Protein AF-A0A0C2GTE8-F1 (afdb_monomer_lite)

InterPro domains:
  IPR002017 Spectrin repeat [PF00435] (34-135)
 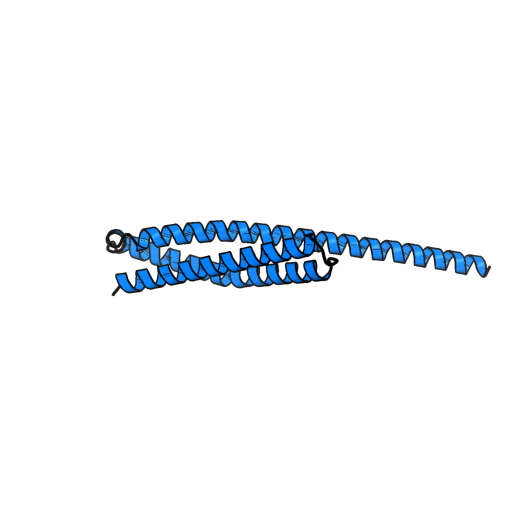 IPR018159 Spectrin/alpha-actinin [SM00150] (33-142)
  IPR050774 KCMF1 and Dystrophin [PTHR12268] (18-137)

Structure (mmCIF, N/CA/C/O backbone):
data_AF-A0A0C2GTE8-F1
#
_entry.id   AF-A0A0C2GTE8-F1
#
loop_
_atom_site.group_PDB
_atom_site.id
_atom_site.type_symbol
_atom_site.label_atom_id
_atom_site.label_alt_id
_atom_site.label_comp_id
_atom_site.label_asym_id
_atom_site.label_entity_id
_atom_site.label_seq_id
_atom_site.pdbx_PDB_ins_code
_atom_site.Cartn_x
_atom_site.Cartn_y
_atom_site.Cartn_z
_atom_site.occupancy
_atom_site.B_iso_or_equiv
_atom_site.auth_seq_id
_atom_site.auth_comp_id
_atom_site.auth_asym_id
_atom_site.auth_atom_id
_atom_site.pdbx_PDB_model_num
ATOM 1 N N . MET A 1 1 ? 45.240 -1.507 -47.553 1.00 54.34 1 MET A N 1
ATOM 2 C CA . MET A 1 1 ? 45.109 -1.869 -46.118 1.00 54.34 1 MET A CA 1
ATOM 3 C C . MET A 1 1 ? 44.295 -0.880 -45.271 1.00 54.34 1 MET A C 1
ATOM 5 O O . MET A 1 1 ? 43.841 -1.282 -44.209 1.00 54.34 1 MET A O 1
ATOM 9 N N . VAL A 1 2 ? 44.042 0.366 -45.704 1.00 52.75 2 VAL A N 1
ATOM 10 C CA . VAL A 1 2 ? 43.263 1.352 -44.913 1.00 52.75 2 VAL A CA 1
ATOM 11 C C . VAL A 1 2 ? 41.750 1.053 -44.905 1.00 52.75 2 VAL A C 1
ATOM 13 O O . VAL A 1 2 ? 41.134 1.064 -43.845 1.00 52.75 2 VAL A O 1
ATOM 16 N N . LEU A 1 3 ? 41.174 0.658 -46.049 1.00 52.19 3 LEU A N 1
ATOM 17 C CA . LEU A 1 3 ? 39.745 0.310 -46.183 1.00 52.19 3 LEU A CA 1
ATOM 18 C C . LEU A 1 3 ? 39.311 -0.862 -45.286 1.00 52.19 3 LEU A C 1
ATOM 20 O O . LEU A 1 3 ? 38.244 -0.817 -44.681 1.00 52.19 3 LEU A O 1
ATOM 24 N N . SER A 1 4 ? 40.153 -1.888 -45.132 1.00 57.81 4 SER A N 1
ATOM 25 C CA . SER A 1 4 ? 39.868 -3.032 -44.254 1.00 57.81 4 SER A CA 1
ATOM 26 C C . SER A 1 4 ? 39.821 -2.635 -42.776 1.00 57.81 4 SER A C 1
ATOM 28 O O . SER A 1 4 ? 39.009 -3.167 -42.027 1.00 57.81 4 SER A O 1
ATOM 30 N N . ARG A 1 5 ? 40.650 -1.668 -42.359 1.00 56.66 5 ARG A N 1
ATOM 31 C CA . ARG A 1 5 ? 40.682 -1.159 -40.979 1.00 56.66 5 ARG A CA 1
ATOM 32 C C . ARG A 1 5 ? 39.431 -0.330 -40.667 1.00 56.66 5 ARG A C 1
ATOM 34 O O . AR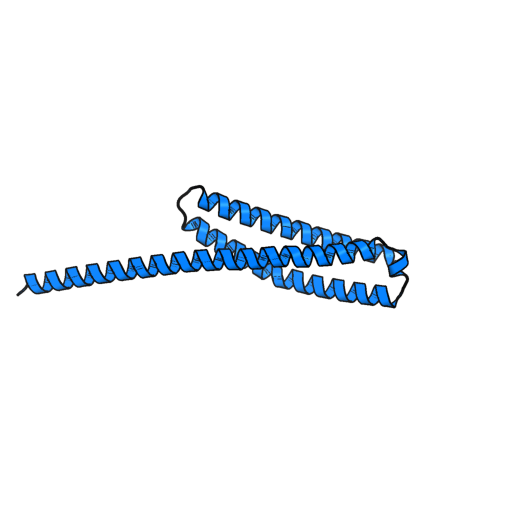G A 1 5 ? 38.851 -0.499 -39.600 1.00 56.66 5 ARG A O 1
ATOM 41 N N . SER A 1 6 ? 38.964 0.473 -41.626 1.00 61.97 6 SER A N 1
ATOM 42 C CA . SER A 1 6 ? 37.700 1.213 -41.523 1.00 61.97 6 SER A CA 1
ATOM 43 C C . SER A 1 6 ? 36.487 0.279 -41.462 1.00 61.97 6 SER A C 1
ATOM 45 O O . SER A 1 6 ? 35.653 0.442 -40.584 1.00 61.97 6 SER A O 1
ATOM 47 N N . ILE A 1 7 ? 36.402 -0.746 -42.319 1.00 67.69 7 ILE A N 1
ATOM 48 C CA . ILE A 1 7 ? 35.271 -1.698 -42.332 1.00 67.69 7 ILE A CA 1
ATOM 49 C C . ILE A 1 7 ? 35.161 -2.489 -41.018 1.00 67.69 7 ILE A C 1
ATOM 51 O O . ILE A 1 7 ? 34.056 -2.723 -40.529 1.00 67.69 7 ILE A O 1
ATOM 55 N N . VAL A 1 8 ? 36.290 -2.903 -40.433 1.00 69.38 8 VAL A N 1
ATOM 56 C CA . VAL A 1 8 ? 36.303 -3.587 -39.127 1.00 69.38 8 VAL A CA 1
ATOM 57 C C . VAL A 1 8 ? 35.861 -2.640 -38.009 1.00 69.38 8 VAL A C 1
ATOM 59 O O . VAL A 1 8 ? 35.104 -3.060 -37.139 1.00 69.38 8 VAL A O 1
ATOM 62 N N . MET A 1 9 ? 36.258 -1.365 -38.069 1.00 68.94 9 MET A N 1
ATOM 63 C CA . MET A 1 9 ? 35.828 -0.342 -37.112 1.00 68.94 9 MET A CA 1
ATOM 64 C C . MET A 1 9 ? 34.320 -0.063 -37.208 1.00 68.94 9 MET A C 1
ATOM 66 O O . MET A 1 9 ? 33.631 -0.176 -36.203 1.00 68.94 9 MET A O 1
ATOM 70 N N . TYR A 1 10 ? 33.771 0.125 -38.415 1.00 67.06 10 TYR A N 1
ATOM 71 C CA . TYR A 1 10 ? 32.320 0.266 -38.621 1.00 67.06 10 TYR A CA 1
ATOM 72 C C . TYR A 1 10 ? 31.528 -0.949 -38.120 1.00 67.06 10 TYR A C 1
ATOM 74 O O . TYR A 1 10 ? 30.465 -0.802 -37.523 1.00 67.06 10 TYR A O 1
ATOM 82 N N . ARG A 1 11 ? 32.044 -2.166 -38.330 1.00 71.31 11 ARG A N 1
ATOM 83 C CA . ARG A 1 11 ? 31.40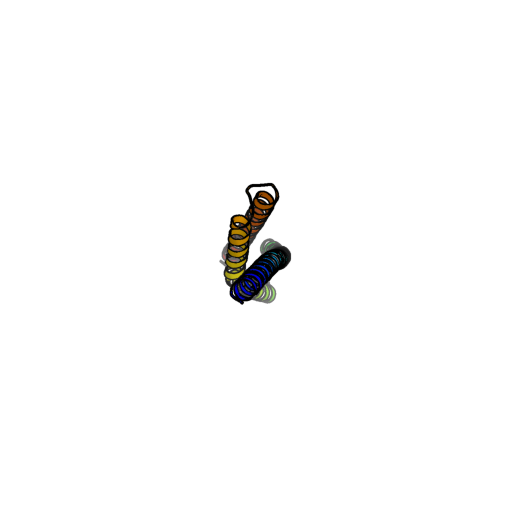3 -3.397 -37.845 1.00 71.31 11 ARG A CA 1
ATOM 84 C C . ARG A 1 11 ? 31.449 -3.506 -36.317 1.00 71.31 11 ARG A C 1
ATOM 86 O O . ARG A 1 11 ? 30.492 -3.996 -35.719 1.00 71.31 11 ARG A O 1
ATOM 93 N N . PHE A 1 12 ? 32.535 -3.052 -35.693 1.00 74.69 12 PHE A N 1
ATOM 94 C CA . PHE A 1 12 ? 32.666 -2.988 -34.238 1.00 74.69 12 PHE A CA 1
ATOM 95 C C . PHE A 1 12 ? 31.710 -1.949 -33.635 1.00 74.69 12 PHE A C 1
ATOM 97 O O . PHE A 1 12 ? 30.990 -2.274 -32.690 1.00 74.69 12 PHE A O 1
ATOM 104 N N . ASP A 1 13 ? 31.613 -0.762 -34.238 1.00 79.44 13 ASP A N 1
ATOM 105 C CA . ASP A 1 13 ? 30.675 0.295 -33.836 1.00 79.44 13 ASP A CA 1
ATOM 106 C C . ASP A 1 13 ? 29.214 -0.159 -33.980 1.00 79.44 13 ASP A C 1
ATOM 108 O O . ASP A 1 13 ? 28.389 0.052 -33.087 1.00 79.44 13 ASP A O 1
ATOM 112 N N . GLN A 1 14 ? 28.889 -0.872 -35.063 1.00 78.06 14 GLN A N 1
ATOM 113 C CA . GLN A 1 14 ? 27.555 -1.431 -35.286 1.00 78.06 14 GLN A CA 1
ATOM 114 C C . GLN A 1 14 ? 27.208 -2.527 -34.264 1.00 78.06 14 GLN A C 1
ATOM 116 O O . GLN A 1 14 ? 26.091 -2.564 -33.743 1.00 78.06 14 GLN A O 1
ATOM 121 N N . TYR A 1 15 ? 28.164 -3.396 -33.924 1.00 84.12 15 TYR A N 1
ATOM 122 C CA . TYR A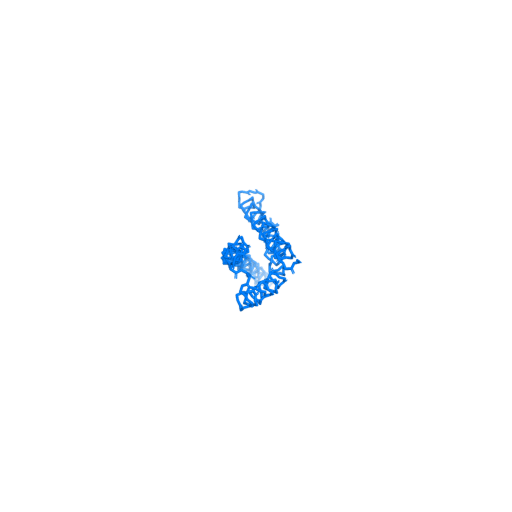 1 15 ? 27.992 -4.408 -32.878 1.00 84.12 15 TYR A CA 1
ATOM 123 C C . TYR A 1 15 ? 27.820 -3.779 -31.488 1.00 84.12 15 TYR A C 1
ATOM 125 O O . TYR A 1 15 ? 26.973 -4.217 -30.704 1.00 84.12 15 TYR A O 1
ATOM 133 N N . LEU A 1 16 ? 28.584 -2.726 -31.186 1.00 87.88 16 LEU A N 1
ATOM 134 C CA . LEU A 1 16 ? 28.463 -1.978 -29.940 1.00 87.88 16 LEU A CA 1
ATOM 135 C C . LEU A 1 16 ? 27.085 -1.310 -29.824 1.00 87.88 16 LEU A C 1
ATOM 137 O O . LEU A 1 16 ? 26.433 -1.447 -28.791 1.00 87.88 16 LEU A O 1
ATOM 141 N N . CYS A 1 17 ? 26.596 -0.679 -30.895 1.00 89.25 17 CYS A N 1
ATOM 142 C CA . CYS A 1 17 ? 25.260 -0.081 -30.944 1.00 89.25 17 CYS A CA 1
ATOM 143 C C . CYS A 1 17 ? 24.150 -1.112 -30.674 1.00 89.25 17 CYS A C 1
ATOM 145 O O . CYS A 1 17 ? 23.264 -0.873 -29.850 1.00 89.25 17 CYS A O 1
ATOM 147 N N . LEU A 1 18 ? 24.226 -2.295 -31.299 1.00 89.94 18 LEU A N 1
ATOM 148 C CA . LEU A 1 18 ? 23.265 -3.380 -31.067 1.00 89.94 18 LEU A CA 1
ATOM 149 C C . LEU A 1 18 ? 23.282 -3.872 -29.613 1.00 89.94 18 LEU A C 1
ATOM 151 O O . LEU A 1 18 ? 22.221 -4.109 -29.035 1.00 89.94 18 LEU A O 1
ATOM 155 N N . ARG A 1 19 ? 24.464 -3.989 -28.997 1.00 92.50 19 ARG A N 1
ATOM 156 C CA . ARG A 1 19 ? 24.595 -4.376 -27.583 1.00 92.50 19 ARG A CA 1
ATOM 157 C C . ARG A 1 19 ? 24.022 -3.334 -26.634 1.00 92.50 19 ARG A C 1
ATOM 159 O O . ARG A 1 19 ? 23.335 -3.715 -25.691 1.00 92.50 19 ARG A O 1
ATOM 166 N N . ILE A 1 20 ? 24.284 -2.051 -26.886 1.00 92.00 20 ILE A N 1
ATOM 167 C CA . ILE A 1 20 ? 23.735 -0.949 -26.087 1.00 92.00 20 ILE A CA 1
ATOM 168 C C . ILE A 1 20 ? 22.212 -0.957 -26.189 1.00 92.00 20 ILE A C 1
ATOM 170 O O . ILE A 1 20 ? 21.534 -0.968 -25.167 1.00 92.00 20 ILE A O 1
ATOM 174 N N . ARG A 1 21 ? 21.666 -1.041 -27.408 1.00 91.94 21 ARG A N 1
ATOM 175 C CA . ARG A 1 21 ? 20.216 -1.107 -27.617 1.00 91.94 21 ARG A CA 1
ATOM 176 C C . ARG A 1 21 ? 19.591 -2.299 -26.891 1.00 91.94 21 ARG A C 1
ATOM 178 O O . ARG A 1 21 ? 18.566 -2.128 -26.240 1.00 91.94 21 ARG A O 1
ATOM 185 N N . ARG A 1 22 ? 20.204 -3.486 -26.972 1.00 93.25 22 ARG A N 1
ATOM 186 C CA . ARG A 1 22 ? 19.730 -4.676 -26.250 1.00 93.25 22 ARG A CA 1
ATOM 187 C C . ARG A 1 22 ? 19.736 -4.458 -24.736 1.00 93.25 22 ARG A C 1
ATOM 189 O O . ARG A 1 22 ? 18.718 -4.698 -24.103 1.00 93.25 22 ARG A O 1
ATOM 196 N N . ALA A 1 23 ? 20.840 -3.959 -24.181 1.00 92.69 23 ALA A N 1
ATOM 197 C CA . ALA A 1 23 ? 20.963 -3.712 -22.745 1.00 92.69 23 ALA A CA 1
ATOM 198 C C . ALA A 1 23 ? 19.929 -2.691 -22.240 1.00 92.69 23 ALA A C 1
ATOM 200 O O . ALA A 1 23 ? 19.343 -2.884 -21.179 1.00 92.69 23 ALA A O 1
ATOM 201 N N . VAL A 1 24 ? 19.664 -1.635 -23.016 1.00 90.50 24 VAL A N 1
ATOM 202 C CA . VAL A 1 24 ? 18.623 -0.648 -22.692 1.00 90.50 24 VAL A CA 1
ATOM 203 C C . VAL A 1 24 ? 17.241 -1.300 -22.682 1.00 90.50 24 VAL A C 1
ATOM 205 O O . VAL A 1 24 ? 16.508 -1.129 -21.716 1.00 90.50 24 VAL A O 1
ATOM 208 N N . LEU A 1 25 ? 16.899 -2.090 -23.704 1.00 89.44 25 LEU A N 1
ATOM 209 C CA . LEU A 1 25 ? 15.607 -2.784 -23.767 1.00 89.44 25 LEU A CA 1
ATOM 210 C C . LEU A 1 25 ? 15.414 -3.764 -22.602 1.00 89.44 25 LEU A C 1
ATOM 212 O O . LEU A 1 25 ? 14.345 -3.789 -21.997 1.00 89.44 25 LEU A O 1
ATOM 216 N N . GLU A 1 26 ? 16.447 -4.538 -22.265 1.00 93.38 26 GLU A N 1
ATOM 217 C CA . GLU A 1 26 ? 16.435 -5.461 -21.124 1.00 93.38 26 GLU A CA 1
ATOM 218 C C . GLU A 1 26 ? 16.246 -4.709 -19.797 1.00 93.38 26 GLU A C 1
ATOM 220 O O . GLU A 1 26 ? 15.426 -5.112 -18.971 1.00 93.38 26 GLU A O 1
ATOM 225 N N . ALA A 1 27 ? 16.943 -3.583 -19.609 1.00 90.00 27 ALA A N 1
ATOM 226 C CA . ALA A 1 27 ? 16.801 -2.745 -18.420 1.00 90.00 27 ALA A CA 1
ATOM 227 C C . ALA A 1 27 ? 15.399 -2.120 -18.310 1.00 90.00 27 ALA A C 1
ATOM 229 O O . ALA A 1 27 ? 14.808 -2.122 -17.230 1.00 90.00 27 ALA A O 1
ATOM 230 N N . THR A 1 28 ? 14.836 -1.631 -19.419 1.00 88.81 28 THR A N 1
ATOM 231 C CA . THR A 1 28 ? 13.472 -1.084 -19.459 1.00 88.81 28 THR A CA 1
ATOM 232 C C . THR A 1 28 ? 12.430 -2.153 -19.146 1.00 88.81 28 THR A C 1
ATOM 234 O O . THR A 1 28 ? 11.533 -1.916 -18.337 1.00 88.81 28 THR A O 1
ATOM 237 N N . LEU A 1 29 ? 12.553 -3.342 -19.745 1.00 90.69 29 LEU A N 1
ATOM 238 C CA . LEU A 1 29 ? 11.643 -4.458 -19.485 1.00 90.69 29 LEU A CA 1
ATOM 239 C C . LEU A 1 29 ? 11.698 -4.891 -18.017 1.00 90.69 29 LEU A C 1
ATOM 241 O O . LEU A 1 29 ? 10.656 -5.113 -17.396 1.00 90.69 29 LEU A O 1
ATOM 245 N N . ARG A 1 30 ? 12.906 -4.970 -17.452 1.00 92.94 30 ARG A N 1
ATOM 246 C CA . ARG A 1 30 ? 13.096 -5.287 -16.038 1.00 92.94 30 ARG A CA 1
ATOM 247 C C . ARG A 1 30 ? 12.446 -4.238 -15.143 1.00 92.94 30 ARG A C 1
ATOM 249 O O . ARG A 1 30 ? 11.610 -4.598 -14.330 1.00 92.94 30 ARG A O 1
ATOM 256 N N . SER A 1 31 ? 12.735 -2.954 -15.359 1.00 90.81 31 SER A N 1
ATOM 257 C CA . SER A 1 31 ? 12.136 -1.864 -14.576 1.00 90.81 31 SER A CA 1
ATOM 258 C C . SER A 1 31 ? 10.607 -1.865 -14.631 1.00 90.81 31 SER A C 1
ATOM 260 O O . SER A 1 31 ? 9.965 -1.561 -13.629 1.00 90.81 31 SER A O 1
ATOM 262 N N . ARG A 1 32 ? 10.019 -2.192 -15.788 1.00 91.50 32 ARG A N 1
ATOM 263 C CA . ARG A 1 32 ? 8.567 -2.341 -15.941 1.00 91.50 32 ARG A CA 1
ATOM 264 C C . ARG A 1 32 ? 8.036 -3.510 -15.110 1.00 91.50 32 ARG A C 1
ATOM 266 O O . ARG A 1 32 ? 7.030 -3.363 -14.426 1.00 91.50 32 ARG A O 1
ATOM 273 N N . THR A 1 33 ? 8.703 -4.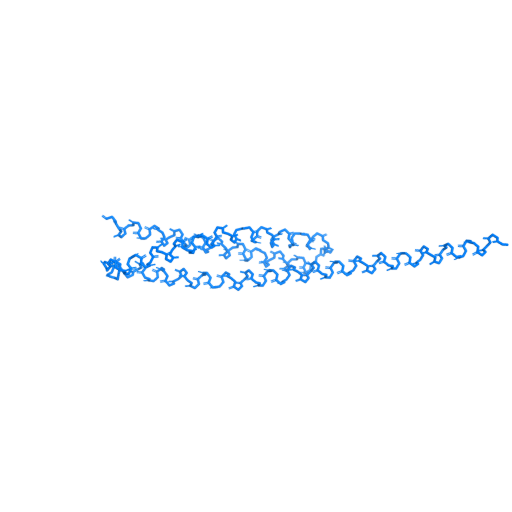658 -15.183 1.00 93.56 33 THR A N 1
ATOM 274 C CA . THR A 1 33 ? 8.305 -5.867 -14.449 1.00 93.56 33 THR A CA 1
ATOM 275 C C . THR A 1 33 ? 8.409 -5.643 -12.943 1.00 93.56 33 THR A C 1
ATOM 277 O O . THR A 1 33 ? 7.445 -5.893 -12.230 1.00 93.56 33 THR A O 1
ATOM 280 N N . ASP A 1 34 ? 9.529 -5.085 -12.479 1.00 93.94 34 ASP A N 1
ATOM 281 C CA . ASP A 1 34 ? 9.777 -4.780 -11.069 1.00 93.94 34 ASP A CA 1
ATOM 282 C C . ASP A 1 34 ? 8.698 -3.835 -10.508 1.00 93.94 34 ASP A C 1
ATOM 284 O O . ASP A 1 34 ? 8.171 -4.083 -9.427 1.00 93.94 34 ASP A O 1
ATOM 288 N N . PHE A 1 35 ? 8.300 -2.805 -11.271 1.00 94.00 35 PHE A N 1
ATOM 289 C CA . PHE A 1 35 ? 7.199 -1.915 -10.891 1.00 94.00 35 PHE A CA 1
ATOM 290 C C . PHE A 1 35 ? 5.869 -2.661 -10.732 1.00 94.00 35 PHE A C 1
ATOM 292 O O . PHE A 1 35 ? 5.193 -2.492 -9.721 1.00 94.00 35 PHE A O 1
ATOM 299 N N . HIS A 1 36 ? 5.476 -3.471 -11.720 1.00 93.06 36 HIS A N 1
ATOM 300 C CA . HIS A 1 36 ? 4.192 -4.171 -11.664 1.00 93.06 36 HIS A CA 1
ATOM 301 C C . HIS A 1 36 ? 4.134 -5.196 -10.532 1.00 93.06 36 HIS A C 1
ATOM 303 O O . HIS A 1 36 ? 3.093 -5.307 -9.889 1.00 93.06 36 HIS A O 1
ATOM 309 N N . THR A 1 37 ? 5.235 -5.903 -10.271 1.00 95.69 37 THR A N 1
ATOM 310 C CA . THR A 1 37 ? 5.334 -6.835 -9.144 1.00 95.69 37 THR A CA 1
ATOM 311 C C . THR A 1 37 ? 5.230 -6.093 -7.815 1.00 95.69 37 THR A C 1
ATOM 313 O O . THR A 1 37 ? 4.369 -6.429 -7.010 1.00 95.69 37 THR A O 1
ATOM 316 N N . ALA A 1 38 ? 6.027 -5.038 -7.611 1.00 95.12 38 ALA A N 1
ATOM 317 C CA . ALA A 1 38 ? 6.001 -4.264 -6.370 1.00 95.12 38 ALA A CA 1
ATOM 318 C C . ALA A 1 38 ? 4.629 -3.617 -6.112 1.00 95.12 38 ALA A C 1
ATOM 320 O O . ALA A 1 38 ? 4.157 -3.575 -4.979 1.00 95.12 38 ALA A O 1
ATOM 321 N N . LEU A 1 39 ? 3.968 -3.133 -7.168 1.00 94.94 39 LEU A N 1
ATOM 322 C CA . LEU A 1 39 ? 2.620 -2.580 -7.076 1.00 94.94 39 LEU A CA 1
ATOM 323 C C . LEU A 1 39 ? 1.596 -3.647 -6.671 1.00 94.94 39 LEU A C 1
ATOM 325 O O . LEU A 1 39 ? 0.794 -3.385 -5.783 1.00 94.94 39 LEU A O 1
ATOM 329 N N . ALA A 1 40 ? 1.637 -4.834 -7.283 1.00 95.19 40 ALA A N 1
ATOM 330 C CA . ALA A 1 40 ? 0.723 -5.926 -6.948 1.00 95.19 40 ALA A CA 1
ATOM 331 C C . ALA A 1 40 ? 0.921 -6.414 -5.503 1.00 95.19 40 ALA A C 1
ATOM 333 O O . ALA A 1 40 ? -0.047 -6.571 -4.766 1.00 95.19 40 ALA A O 1
ATOM 334 N N . GLU A 1 41 ? 2.172 -6.574 -5.065 1.00 95.81 41 GLU A N 1
ATOM 335 C CA . GLU A 1 41 ? 2.491 -6.941 -3.680 1.00 95.81 41 GLU A CA 1
ATOM 336 C C . GLU A 1 41 ? 1.964 -5.904 -2.676 1.00 95.81 41 GLU A C 1
ATOM 338 O O . GLU A 1 41 ? 1.455 -6.269 -1.612 1.00 95.81 41 GLU A O 1
ATOM 343 N N . PHE A 1 42 ? 2.049 -4.615 -3.019 1.00 95.25 42 PHE A N 1
ATOM 344 C CA . PHE A 1 42 ? 1.503 -3.537 -2.198 1.00 95.25 42 PHE A CA 1
ATOM 345 C C . PHE A 1 42 ? -0.033 -3.501 -2.217 1.00 95.25 42 PHE A C 1
ATOM 347 O O . PHE A 1 42 ? -0.646 -3.262 -1.180 1.00 95.25 42 PHE A O 1
ATOM 354 N N . GLU A 1 43 ? -0.671 -3.771 -3.360 1.00 94.69 43 GLU A N 1
ATOM 355 C CA . GLU A 1 43 ? -2.132 -3.894 -3.478 1.00 94.69 43 GLU A CA 1
ATOM 356 C C . GLU A 1 43 ? -2.672 -5.042 -2.607 1.00 94.69 43 GLU A C 1
ATOM 358 O O . GLU A 1 43 ? -3.603 -4.821 -1.831 1.00 94.69 43 GLU A O 1
ATOM 363 N N . ASP A 1 44 ? -2.044 -6.219 -2.662 1.00 95.94 44 ASP A N 1
ATOM 364 C CA . ASP A 1 44 ? -2.392 -7.373 -1.822 1.00 95.94 44 ASP A CA 1
ATOM 365 C C . ASP A 1 44 ? -2.182 -7.071 -0.335 1.00 95.94 44 ASP A C 1
ATOM 367 O O . ASP A 1 44 ? -2.956 -7.486 0.534 1.00 95.94 44 ASP A O 1
ATOM 371 N N . TRP A 1 45 ? -1.110 -6.346 -0.016 1.00 96.31 45 TRP A N 1
ATOM 372 C CA . TRP A 1 45 ? -0.854 -5.902 1.344 1.00 96.31 45 TRP A CA 1
ATOM 373 C C . TRP A 1 45 ? -1.923 -4.921 1.846 1.00 96.31 45 TRP A C 1
ATOM 375 O O . TRP A 1 45 ? -2.416 -5.095 2.963 1.00 96.31 45 TRP A O 1
ATOM 385 N N . LEU A 1 46 ? -2.342 -3.959 1.018 1.00 95.19 46 LEU A N 1
ATOM 386 C CA . LEU A 1 46 ? -3.435 -3.038 1.340 1.00 95.19 46 LEU A CA 1
ATOM 387 C C . LEU A 1 46 ? -4.744 -3.779 1.641 1.00 95.19 46 LEU A C 1
ATOM 389 O O . LEU A 1 46 ? -5.466 -3.392 2.557 1.00 95.19 46 LEU A O 1
ATOM 393 N N . ASP A 1 47 ? -5.052 -4.850 0.909 1.00 94.62 47 ASP A N 1
ATOM 394 C CA . ASP A 1 47 ? -6.253 -5.650 1.176 1.00 94.62 47 ASP A CA 1
ATOM 395 C C . ASP A 1 47 ? -6.172 -6.385 2.516 1.00 94.62 47 ASP A C 1
ATOM 397 O O . ASP A 1 47 ? -7.134 -6.383 3.289 1.00 94.62 47 ASP A O 1
ATOM 401 N N . ARG A 1 48 ? -5.006 -6.955 2.844 1.00 95.31 48 ARG A N 1
ATOM 402 C CA . ARG A 1 48 ? -4.787 -7.607 4.143 1.00 95.31 48 ARG A CA 1
ATOM 403 C C . ARG A 1 48 ? -4.913 -6.624 5.303 1.00 95.31 48 ARG A C 1
ATOM 405 O O . ARG A 1 48 ? -5.618 -6.916 6.268 1.00 95.31 48 ARG A O 1
ATOM 412 N N . ILE A 1 49 ? -4.255 -5.467 5.217 1.00 93.88 49 ILE A N 1
ATOM 413 C CA . ILE A 1 49 ? -4.263 -4.487 6.308 1.00 93.88 49 ILE A CA 1
ATOM 414 C C . ILE A 1 49 ? -5.652 -3.859 6.486 1.00 93.88 49 ILE A C 1
ATOM 416 O O . ILE A 1 49 ? -6.095 -3.667 7.618 1.00 93.88 49 ILE A O 1
ATOM 420 N N . ALA A 1 50 ? -6.381 -3.613 5.391 1.00 92.88 50 ALA A N 1
ATOM 421 C CA . ALA A 1 50 ? -7.757 -3.125 5.444 1.00 92.88 50 ALA A CA 1
ATOM 422 C C . ALA A 1 50 ? -8.697 -4.136 6.122 1.00 92.88 50 ALA A C 1
ATOM 424 O O . ALA A 1 50 ? -9.529 -3.738 6.936 1.00 92.88 50 ALA A O 1
ATOM 425 N N . GLY A 1 51 ? -8.533 -5.436 5.847 1.00 92.88 51 GLY A N 1
ATOM 426 C CA . GLY A 1 51 ? -9.265 -6.500 6.540 1.00 92.88 51 GLY A CA 1
ATOM 427 C C . GLY A 1 51 ? -8.999 -6.506 8.047 1.00 92.88 51 GLY A C 1
ATOM 428 O O . GLY A 1 51 ? -9.938 -6.458 8.841 1.00 92.88 51 GLY A O 1
ATOM 429 N N . SER A 1 52 ? -7.725 -6.466 8.447 1.00 91.62 52 SER A N 1
ATOM 430 C CA . SER A 1 52 ? -7.328 -6.400 9.862 1.00 91.62 52 SER A CA 1
ATOM 431 C C . SER A 1 52 ? -7.879 -5.160 10.577 1.00 91.62 52 SER A C 1
ATOM 433 O O . SER A 1 52 ? -8.325 -5.247 11.723 1.00 91.62 52 SER A O 1
ATOM 435 N N . LEU A 1 53 ? -7.887 -3.999 9.910 1.00 91.38 53 LEU A N 1
ATOM 436 C CA . LEU A 1 53 ? -8.479 -2.776 10.456 1.00 91.38 53 LEU A CA 1
ATOM 437 C C . LEU A 1 53 ? -9.996 -2.887 10.611 1.00 91.38 53 LEU A C 1
ATOM 439 O O . LEU A 1 53 ? -10.514 -2.484 11.649 1.00 91.38 53 LEU A O 1
ATOM 443 N N . ALA A 1 54 ? -10.700 -3.470 9.639 1.00 90.12 54 ALA A N 1
ATOM 444 C CA . ALA A 1 54 ? -12.143 -3.689 9.731 1.00 90.12 54 ALA A CA 1
ATOM 445 C C . ALA A 1 54 ? -12.508 -4.630 10.896 1.00 90.12 54 ALA A C 1
ATOM 447 O O . ALA A 1 54 ? -13.489 -4.399 11.606 1.00 90.12 54 ALA A O 1
ATOM 448 N N . GLU A 1 55 ? -11.698 -5.663 11.148 1.00 89.50 55 GLU A N 1
ATOM 449 C CA . GLU A 1 55 ? -11.857 -6.529 12.322 1.00 89.50 55 GLU A CA 1
ATOM 450 C C . GLU A 1 55 ? -11.670 -5.754 13.636 1.00 89.50 55 GLU A C 1
ATOM 452 O O . GLU A 1 55 ? -12.479 -5.889 14.562 1.00 89.50 55 GLU A O 1
ATOM 457 N N . LEU A 1 56 ? -10.637 -4.906 13.729 1.00 87.38 56 LEU A N 1
ATOM 458 C CA . LEU A 1 56 ? -10.416 -4.058 14.906 1.00 87.38 56 LEU A CA 1
ATOM 459 C C . LEU A 1 56 ? -11.519 -3.019 15.104 1.00 87.38 56 LEU A C 1
ATOM 461 O O . LEU A 1 56 ? -11.901 -2.754 16.249 1.00 87.38 56 LEU A O 1
ATOM 465 N N . GLU A 1 57 ? -12.036 -2.451 14.018 1.00 86.88 57 GLU A N 1
ATOM 466 C CA . GLU A 1 57 ? -13.150 -1.512 14.028 1.00 86.88 57 GLU A CA 1
ATOM 467 C C . GLU A 1 57 ? -14.415 -2.188 14.565 1.00 86.88 57 GLU A C 1
ATOM 469 O O . GLU A 1 57 ? -15.025 -1.685 15.511 1.00 86.88 57 GLU A O 1
ATOM 474 N N . ALA A 1 58 ? -14.753 -3.381 14.071 1.00 86.25 58 ALA A N 1
ATOM 475 C CA . ALA A 1 58 ? -15.894 -4.156 14.553 1.00 86.25 58 ALA A CA 1
ATOM 476 C C . ALA A 1 58 ? -15.780 -4.510 16.049 1.00 86.25 58 ALA A C 1
ATOM 478 O O . ALA A 1 58 ? -16.762 -4.428 16.795 1.00 86.25 58 ALA A O 1
ATOM 479 N N . LEU A 1 59 ? -14.575 -4.858 16.514 1.00 82.31 59 LEU A N 1
ATOM 480 C CA . LEU A 1 59 ? -14.305 -5.079 17.938 1.00 82.31 59 LEU A CA 1
ATOM 481 C C . LEU A 1 59 ? -14.470 -3.795 18.761 1.00 82.31 59 LEU A C 1
ATOM 483 O O . LEU A 1 59 ? -14.996 -3.858 19.873 1.00 82.31 59 LEU A O 1
ATOM 487 N N . SER A 1 60 ? -14.062 -2.644 18.220 1.00 77.88 60 SER A N 1
ATOM 488 C CA . SER A 1 60 ? -14.205 -1.345 18.886 1.00 77.88 60 SER A CA 1
ATOM 489 C C . SER A 1 60 ? -15.659 -0.868 18.969 1.00 77.88 60 SER A C 1
ATOM 491 O O . SER A 1 60 ? -16.075 -0.332 19.998 1.00 77.88 60 SER A O 1
ATOM 493 N N . ALA A 1 61 ? -16.468 -1.154 17.945 1.00 78.31 61 ALA A N 1
ATOM 494 C CA . ALA A 1 61 ? -17.901 -0.874 17.931 1.00 78.31 61 ALA A CA 1
ATOM 495 C C . ALA A 1 61 ? -18.665 -1.712 18.972 1.00 78.31 61 ALA A C 1
ATOM 497 O O . ALA A 1 61 ? -19.665 -1.263 19.536 1.00 78.31 61 ALA A O 1
ATOM 498 N N . ASN A 1 62 ? -18.180 -2.918 19.290 1.00 79.69 62 ASN A N 1
ATOM 499 C CA . ASN A 1 62 ? -18.723 -3.731 20.372 1.00 79.69 62 ASN A CA 1
ATOM 500 C C . ASN A 1 62 ? -18.155 -3.298 21.735 1.00 79.69 62 ASN A C 1
ATOM 502 O O . ASN A 1 62 ? -17.335 -3.980 22.354 1.00 79.69 62 ASN A O 1
ATOM 506 N N . THR A 1 63 ? -18.651 -2.172 22.249 1.00 70.00 63 THR A N 1
ATOM 507 C CA . THR A 1 63 ? -18.221 -1.585 23.530 1.00 70.00 63 THR A CA 1
ATOM 508 C C . THR A 1 63 ? -18.301 -2.568 24.707 1.00 70.00 63 THR A C 1
ATOM 510 O O . THR A 1 63 ? -17.519 -2.472 25.652 1.00 70.00 63 THR A O 1
ATOM 513 N N . GLN A 1 64 ? -19.212 -3.549 24.668 1.00 70.06 64 GLN A N 1
ATOM 514 C CA . GLN A 1 64 ? -19.336 -4.571 25.710 1.00 70.06 64 GLN A CA 1
ATOM 515 C C . GLN A 1 64 ? -18.174 -5.580 25.681 1.00 70.06 64 GLN A C 1
ATOM 517 O O . GLN A 1 64 ? -17.756 -6.047 26.740 1.00 70.06 64 GLN A O 1
ATOM 522 N N . ALA A 1 65 ? -17.610 -5.879 24.506 1.00 69.31 65 ALA A N 1
ATOM 523 C CA . ALA A 1 65 ? -16.444 -6.750 24.367 1.00 69.31 65 ALA A CA 1
ATOM 524 C C . ALA A 1 65 ? -15.159 -6.108 24.920 1.00 69.31 65 ALA A C 1
ATOM 526 O O . ALA A 1 65 ? -14.334 -6.811 25.498 1.00 69.31 65 ALA A O 1
ATOM 527 N N . LEU A 1 66 ? -15.014 -4.781 24.822 1.00 70.81 66 LEU A N 1
ATOM 528 C CA . LEU A 1 66 ? -13.852 -4.038 25.340 1.00 70.81 66 LEU A CA 1
ATOM 529 C C . LEU A 1 66 ? -13.892 -3.758 26.856 1.00 70.81 66 LEU A C 1
ATOM 531 O O . LEU A 1 66 ? -12.927 -3.230 27.426 1.00 70.81 66 LEU A O 1
ATOM 535 N N . LYS A 1 67 ? -14.980 -4.126 27.543 1.00 74.94 67 LYS A N 1
ATOM 536 C CA . LYS A 1 67 ? -15.029 -4.144 29.017 1.00 74.94 67 LYS A CA 1
ATOM 537 C C . LYS A 1 67 ? -14.231 -5.308 29.603 1.00 74.94 67 LYS A C 1
ATOM 539 O O . LYS A 1 67 ? -13.741 -5.199 30.724 1.00 74.94 67 LYS A O 1
ATOM 544 N N . ASP A 1 68 ? -14.053 -6.384 28.839 1.00 84.44 68 ASP A N 1
ATOM 545 C CA . ASP A 1 68 ? -13.150 -7.471 29.201 1.00 84.44 68 ASP A CA 1
ATOM 546 C C . ASP A 1 68 ? -11.694 -6.992 29.085 1.00 84.44 68 ASP A C 1
ATOM 548 O O . ASP A 1 68 ? -11.218 -6.588 28.020 1.00 84.44 68 ASP A O 1
ATOM 552 N N . THR A 1 69 ? -10.974 -7.029 30.207 1.00 81.62 69 THR A N 1
ATOM 553 C CA . THR A 1 69 ? -9.584 -6.564 30.295 1.00 81.62 69 THR A CA 1
ATOM 554 C C . THR A 1 69 ? -8.632 -7.388 29.422 1.00 81.62 69 THR A C 1
ATOM 556 O O . THR A 1 69 ? -7.639 -6.848 28.933 1.00 81.62 69 THR A O 1
ATOM 559 N N . ALA A 1 70 ? -8.912 -8.677 29.200 1.00 85.94 70 ALA A N 1
ATOM 560 C CA . ALA A 1 70 ? -8.107 -9.521 28.322 1.00 85.94 70 ALA A CA 1
ATOM 561 C C . ALA A 1 70 ? -8.298 -9.121 26.854 1.00 85.94 70 ALA A C 1
ATOM 563 O O . ALA A 1 70 ? -7.311 -8.826 26.178 1.00 85.94 70 ALA A O 1
ATOM 564 N N . LYS A 1 71 ? -9.553 -8.997 26.400 1.00 83.31 71 LYS A N 1
ATOM 565 C CA . LYS A 1 71 ? -9.879 -8.582 25.021 1.00 83.31 71 LYS A CA 1
ATOM 566 C C . LYS A 1 71 ? -9.382 -7.179 24.702 1.00 83.31 71 LYS A C 1
ATOM 568 O O . LYS A 1 71 ? -8.850 -6.940 23.625 1.00 83.31 71 LYS A O 1
ATOM 573 N N . ARG A 1 72 ? -9.487 -6.257 25.660 1.00 83.25 72 ARG A N 1
ATOM 574 C CA . ARG A 1 72 ? -8.934 -4.903 25.539 1.00 83.25 72 ARG A CA 1
ATOM 575 C C . ARG A 1 72 ? -7.419 -4.915 25.334 1.00 83.25 72 ARG A C 1
ATOM 577 O O . ARG A 1 72 ? -6.910 -4.170 24.503 1.00 83.25 72 ARG A O 1
ATOM 584 N N . ARG A 1 73 ? -6.689 -5.740 26.092 1.00 84.75 73 ARG A N 1
ATOM 585 C CA . ARG A 1 73 ? -5.229 -5.855 25.961 1.00 84.75 73 ARG A CA 1
ATOM 586 C C . ARG A 1 73 ? -4.835 -6.458 24.616 1.00 84.75 73 ARG A C 1
ATOM 588 O O . ARG A 1 73 ? -3.929 -5.936 23.980 1.00 84.75 73 ARG A O 1
ATOM 595 N N . GLU A 1 74 ? -5.522 -7.517 24.193 1.00 87.19 74 GLU A N 1
ATOM 596 C CA . GLU A 1 74 ? -5.312 -8.133 22.879 1.00 87.19 74 GLU A CA 1
ATOM 597 C C . GLU A 1 74 ? -5.546 -7.122 21.752 1.00 87.19 74 GLU A C 1
ATOM 599 O O . GLU A 1 74 ? -4.702 -6.974 20.872 1.00 87.19 74 GLU A O 1
ATOM 604 N N . TRP A 1 75 ? -6.646 -6.371 21.821 1.00 87.25 75 TRP A N 1
ATOM 605 C CA . TRP A 1 75 ? -6.954 -5.314 20.864 1.00 87.25 75 TRP A CA 1
ATOM 606 C C . TRP A 1 75 ? -5.849 -4.249 20.811 1.00 87.25 75 TRP A C 1
ATOM 608 O O . TRP A 1 75 ? -5.379 -3.918 19.727 1.00 87.25 75 TRP A O 1
ATOM 618 N N . MET A 1 76 ? -5.377 -3.754 21.967 1.00 86.06 76 MET A N 1
ATOM 619 C CA . MET A 1 76 ? -4.317 -2.731 22.012 1.00 86.06 76 MET A CA 1
ATOM 620 C C . MET A 1 76 ? -3.007 -3.238 21.410 1.00 86.06 76 MET A C 1
ATOM 622 O O . MET A 1 76 ? -2.307 -2.483 20.739 1.00 86.06 76 MET A O 1
ATOM 626 N N . GLN A 1 77 ? -2.681 -4.511 21.640 1.00 89.62 77 GLN A N 1
ATOM 627 C CA . GLN A 1 77 ? -1.490 -5.131 21.073 1.00 89.62 77 GLN A CA 1
ATOM 628 C C . GLN A 1 77 ? -1.594 -5.230 19.546 1.00 89.62 77 GLN A C 1
ATOM 630 O O . GLN A 1 77 ? -0.701 -4.747 18.855 1.00 89.62 77 GLN A O 1
ATOM 635 N N . LYS A 1 78 ? -2.709 -5.758 19.025 1.00 89.25 78 LYS A N 1
ATOM 636 C CA . LYS A 1 78 ? -2.949 -5.860 17.577 1.00 89.25 78 LYS A CA 1
ATOM 637 C C . LYS A 1 78 ? -2.939 -4.496 16.893 1.00 89.25 78 LYS A C 1
ATOM 639 O O . LYS A 1 78 ? -2.309 -4.337 15.857 1.00 89.25 78 LYS A O 1
ATOM 644 N N . HIS A 1 79 ? -3.589 -3.496 17.489 1.00 90.88 79 HIS A N 1
ATOM 645 C CA . HIS A 1 79 ? -3.578 -2.132 16.963 1.00 90.88 79 HIS A CA 1
ATOM 646 C C . HIS A 1 79 ? -2.152 -1.579 16.852 1.00 90.88 79 HIS A C 1
ATOM 648 O O . HIS A 1 79 ? -1.784 -1.008 15.832 1.00 90.88 79 HIS A O 1
ATOM 654 N N . LYS A 1 80 ? -1.328 -1.767 17.888 1.00 90.62 80 LYS A N 1
ATOM 655 C CA . LYS A 1 80 ? 0.064 -1.299 17.893 1.00 90.62 80 LYS A CA 1
ATOM 656 C C . LYS A 1 80 ? 0.936 -2.022 16.860 1.00 90.62 80 LYS A C 1
ATOM 658 O O . LYS A 1 80 ? 1.817 -1.409 16.257 1.00 90.62 80 LYS A O 1
ATOM 663 N N . GLU A 1 81 ? 0.714 -3.319 16.671 1.00 92.06 81 GLU A N 1
ATOM 664 C CA . GLU A 1 81 ? 1.385 -4.104 15.630 1.00 92.06 81 GLU A CA 1
ATOM 665 C C . GLU A 1 81 ? 1.030 -3.578 14.236 1.00 92.06 81 GLU A C 1
ATOM 667 O O . GLU A 1 81 ? 1.938 -3.298 13.455 1.00 92.06 81 GLU A O 1
ATOM 672 N N . LEU A 1 82 ? -0.257 -3.333 13.966 1.00 91.62 82 LEU A N 1
ATOM 673 C CA . LEU A 1 82 ? -0.701 -2.744 12.700 1.00 91.62 82 LEU A CA 1
ATOM 674 C C . LEU A 1 82 ? -0.158 -1.330 12.492 1.00 91.62 82 LEU A C 1
ATOM 676 O O . LEU A 1 82 ? 0.265 -1.011 11.389 1.00 91.62 82 LEU A O 1
ATOM 680 N N . GLU A 1 83 ? -0.124 -0.487 13.525 1.00 91.94 83 GLU A N 1
ATOM 681 C CA . GLU A 1 83 ? 0.466 0.857 13.437 1.00 91.94 83 GLU A CA 1
ATOM 682 C C . GLU A 1 83 ? 1.940 0.785 13.012 1.00 91.94 83 GLU A C 1
ATOM 684 O O . GLU A 1 83 ? 2.371 1.491 12.101 1.00 91.94 83 GLU A O 1
ATOM 689 N N . THR A 1 84 ? 2.694 -0.140 13.611 1.00 93.50 84 THR A N 1
ATOM 690 C CA . THR A 1 84 ? 4.102 -0.370 13.257 1.00 93.50 84 THR A CA 1
ATOM 691 C C . THR A 1 84 ? 4.241 -0.869 11.817 1.00 93.50 84 THR A C 1
ATOM 693 O O . THR A 1 84 ? 5.136 -0.437 11.088 1.00 93.50 84 THR A O 1
ATOM 696 N N . GLU A 1 85 ? 3.357 -1.773 11.389 1.00 93.44 85 GLU A N 1
ATOM 697 C CA . GLU A 1 85 ? 3.342 -2.295 10.024 1.00 93.44 85 GLU A CA 1
ATOM 698 C C . GLU A 1 85 ? 3.011 -1.200 9.001 1.00 93.44 85 GLU A C 1
ATOM 700 O O . GLU A 1 85 ? 3.699 -1.088 7.984 1.00 93.44 85 GLU A O 1
ATOM 705 N N . LEU A 1 86 ? 2.018 -0.353 9.285 1.00 93.12 86 LEU A N 1
ATOM 706 C CA . LEU A 1 86 ? 1.652 0.793 8.454 1.00 93.12 86 LEU A CA 1
ATOM 707 C C . LEU A 1 86 ? 2.831 1.761 8.298 1.00 93.12 86 LEU A C 1
ATOM 709 O O . LEU A 1 86 ? 3.174 2.145 7.180 1.00 93.12 86 LEU A O 1
ATOM 713 N N . ASP A 1 87 ? 3.493 2.124 9.394 1.00 92.88 87 ASP A N 1
ATOM 714 C CA . ASP A 1 87 ? 4.619 3.059 9.349 1.00 92.88 87 ASP A CA 1
ATOM 715 C C . ASP A 1 87 ? 5.816 2.499 8.559 1.00 92.88 87 ASP A C 1
ATOM 717 O O . ASP A 1 87 ? 6.490 3.243 7.841 1.00 92.88 87 ASP A O 1
ATOM 721 N N . ALA A 1 88 ? 6.062 1.186 8.617 1.00 92.06 88 ALA A N 1
ATOM 722 C CA . ALA A 1 88 ? 7.098 0.543 7.806 1.00 92.06 88 ALA A CA 1
ATOM 723 C C . ALA A 1 88 ? 6.771 0.584 6.298 1.00 92.06 88 ALA A C 1
ATOM 725 O O . ALA A 1 88 ? 7.651 0.851 5.467 1.00 92.06 88 ALA A O 1
ATOM 726 N N . HIS A 1 89 ? 5.505 0.367 5.936 1.00 93.62 89 HIS A N 1
ATOM 727 C CA . HIS A 1 89 ? 5.055 0.286 4.542 1.00 93.62 89 HIS A CA 1
ATOM 728 C C . HIS A 1 89 ? 4.867 1.646 3.855 1.00 93.62 89 HIS A C 1
ATOM 730 O O . HIS A 1 89 ? 4.825 1.706 2.625 1.00 93.62 89 HIS A O 1
ATOM 736 N N . GLU A 1 90 ? 4.885 2.753 4.599 1.00 93.06 90 GLU A N 1
ATOM 737 C CA . GLU A 1 90 ? 4.977 4.109 4.033 1.00 93.06 90 GLU A CA 1
ATOM 738 C C . GLU A 1 90 ? 6.206 4.261 3.107 1.00 93.06 90 GLU A C 1
ATOM 740 O O . GLU A 1 90 ? 6.164 4.943 2.081 1.00 93.06 90 GLU A O 1
ATOM 745 N N . SER A 1 91 ? 7.317 3.587 3.428 1.00 93.50 91 SER A N 1
ATOM 746 C CA . SER A 1 91 ? 8.521 3.577 2.582 1.00 93.50 91 SER A CA 1
ATOM 747 C C . SER A 1 91 ? 8.337 2.793 1.272 1.00 93.50 91 SER A C 1
ATOM 749 O O . SER A 1 91 ? 8.905 3.160 0.236 1.00 93.50 91 SER A O 1
ATOM 751 N N . VAL A 1 92 ? 7.505 1.748 1.296 1.00 93.38 92 VAL A N 1
ATOM 752 C CA . VAL A 1 92 ? 7.169 0.925 0.127 1.00 93.38 92 VAL A CA 1
ATOM 753 C C . VAL A 1 92 ? 6.298 1.725 -0.834 1.00 93.38 92 VAL A C 1
ATOM 755 O O . VAL A 1 92 ? 6.613 1.772 -2.021 1.00 93.38 92 VAL A O 1
ATOM 758 N N . LEU A 1 93 ? 5.292 2.448 -0.327 1.00 93.88 93 LEU A N 1
ATOM 759 C CA . LEU A 1 93 ? 4.467 3.346 -1.141 1.00 93.88 93 LEU A CA 1
ATOM 760 C C . LEU A 1 93 ? 5.327 4.344 -1.927 1.00 93.88 93 LEU A C 1
ATOM 762 O O . LEU A 1 93 ? 5.207 4.445 -3.147 1.00 93.88 93 LEU A O 1
ATOM 766 N N . LYS A 1 94 ? 6.259 5.028 -1.249 1.00 94.56 94 LYS A N 1
ATOM 767 C CA . LYS A 1 94 ? 7.168 5.995 -1.894 1.00 94.56 94 LYS A CA 1
ATOM 768 C C . LYS A 1 94 ? 8.018 5.353 -2.986 1.00 94.56 94 LYS A C 1
ATOM 770 O O . LYS A 1 94 ? 8.252 5.965 -4.029 1.00 94.56 94 LYS A O 1
ATOM 775 N N . THR A 1 95 ? 8.463 4.121 -2.749 1.00 94.75 95 THR A N 1
ATOM 776 C CA . THR A 1 95 ? 9.256 3.344 -3.706 1.00 94.75 95 THR A CA 1
ATOM 777 C C . THR A 1 95 ? 8.430 2.986 -4.941 1.00 94.75 95 THR A C 1
ATOM 779 O O . THR A 1 95 ? 8.882 3.216 -6.063 1.00 94.75 95 THR A O 1
ATOM 782 N N . VAL A 1 96 ? 7.203 2.491 -4.753 1.00 95.25 96 VAL A N 1
ATOM 783 C CA . VAL A 1 96 ? 6.266 2.155 -5.839 1.00 95.25 96 VAL A CA 1
ATOM 784 C C . VAL A 1 96 ? 5.913 3.401 -6.659 1.00 95.25 96 VAL A C 1
ATOM 786 O O . VAL A 1 96 ? 5.966 3.365 -7.890 1.00 95.25 96 VAL A O 1
ATOM 789 N N . GLU A 1 97 ? 5.643 4.533 -6.005 1.00 93.56 97 GLU A N 1
ATOM 790 C CA . GLU A 1 97 ? 5.401 5.815 -6.678 1.00 93.56 97 GLU A CA 1
ATOM 791 C C . GLU A 1 97 ? 6.620 6.290 -7.483 1.00 93.56 97 GLU A C 1
ATOM 793 O O . GLU A 1 97 ? 6.480 6.795 -8.600 1.00 93.56 97 GLU A O 1
ATOM 798 N N . GLU A 1 98 ? 7.835 6.129 -6.952 1.00 94.50 98 GLU A N 1
ATOM 799 C CA . GLU A 1 98 ? 9.059 6.484 -7.670 1.00 94.50 98 GLU A CA 1
ATOM 800 C C . GLU A 1 98 ? 9.301 5.584 -8.887 1.00 94.50 98 GLU A C 1
ATOM 802 O O . GLU A 1 98 ? 9.613 6.091 -9.970 1.00 94.50 98 GLU A O 1
ATOM 807 N N . MET A 1 99 ? 9.128 4.268 -8.734 1.00 93.19 99 MET A N 1
ATOM 808 C CA . MET A 1 99 ? 9.209 3.303 -9.832 1.00 93.19 99 MET A CA 1
ATOM 809 C C . MET A 1 99 ? 8.202 3.643 -10.935 1.00 93.19 99 MET A C 1
ATOM 811 O O . MET A 1 99 ? 8.571 3.700 -12.110 1.00 93.19 99 MET A O 1
ATOM 815 N N . GLY A 1 100 ? 6.961 3.955 -10.562 1.00 92.38 100 GLY A N 1
ATOM 816 C CA . GLY A 1 100 ? 5.915 4.330 -11.505 1.00 92.38 100 GLY A CA 1
ATOM 817 C C . GLY A 1 100 ? 6.172 5.674 -12.196 1.00 92.38 100 GLY A C 1
ATOM 818 O O . GLY A 1 100 ? 5.976 5.777 -13.407 1.00 92.38 100 GLY A O 1
ATOM 819 N N . ARG A 1 101 ? 6.720 6.683 -11.494 1.00 91.00 101 ARG A N 1
ATOM 820 C CA . ARG A 1 101 ? 7.180 7.938 -12.127 1.00 91.00 101 ARG A CA 1
ATOM 821 C C . ARG A 1 101 ? 8.298 7.697 -13.140 1.00 91.00 101 ARG A C 1
ATOM 823 O O . ARG A 1 101 ? 8.251 8.258 -14.234 1.00 91.00 101 ARG A O 1
ATOM 830 N N . LYS A 1 102 ? 9.299 6.879 -12.791 1.00 90.56 102 LYS A N 1
ATOM 831 C CA . LYS A 1 102 ? 10.411 6.522 -13.691 1.00 90.56 102 LYS A CA 1
ATOM 832 C C . LYS A 1 102 ? 9.902 5.791 -14.931 1.00 90.56 102 LYS A C 1
ATOM 834 O O . LYS A 1 102 ? 10.293 6.145 -16.042 1.00 90.56 102 LYS A O 1
ATOM 839 N N . LEU A 1 103 ? 8.990 4.836 -14.746 1.00 89.12 103 LEU A N 1
ATOM 840 C CA . LEU A 1 103 ? 8.345 4.129 -15.847 1.00 89.12 103 LEU A CA 1
ATOM 841 C C . LEU A 1 103 ? 7.557 5.107 -16.731 1.00 89.12 103 LEU A C 1
ATOM 843 O O . LEU A 1 103 ? 7.790 5.159 -17.932 1.00 89.12 103 LEU A O 1
ATOM 847 N N . GLY A 1 104 ? 6.709 5.953 -16.141 1.00 87.06 104 GLY A N 1
ATOM 848 C CA . GLY A 1 104 ? 5.907 6.948 -16.858 1.00 87.06 104 GLY A CA 1
ATOM 849 C C . GLY A 1 104 ? 6.723 7.994 -17.626 1.00 87.06 104 GLY A C 1
ATOM 850 O O . GLY A 1 104 ? 6.271 8.468 -18.666 1.00 87.06 104 GLY A O 1
ATOM 851 N N . ALA A 1 105 ? 7.925 8.340 -17.156 1.00 86.06 105 ALA A N 1
ATOM 852 C CA . ALA A 1 105 ? 8.843 9.230 -17.868 1.00 86.06 105 ALA A CA 1
ATOM 853 C C . ALA A 1 105 ? 9.473 8.573 -19.110 1.00 86.06 105 ALA A C 1
ATOM 855 O O . ALA A 1 105 ? 9.764 9.271 -20.079 1.00 86.06 105 ALA A O 1
ATOM 856 N N . GLY A 1 106 ? 9.673 7.251 -19.084 1.00 80.69 106 GLY A N 1
ATOM 857 C CA . GLY A 1 106 ? 10.193 6.476 -20.216 1.00 80.69 106 GLY A CA 1
ATOM 858 C C . GLY A 1 106 ? 9.137 6.084 -21.254 1.00 80.69 106 GLY A C 1
ATOM 859 O O . GLY A 1 106 ? 9.494 5.629 -22.338 1.00 80.69 106 GLY A O 1
ATOM 860 N N . LEU A 1 107 ? 7.851 6.248 -20.933 1.00 81.19 107 LEU A N 1
ATOM 861 C CA . LEU A 1 107 ? 6.736 5.988 -21.840 1.00 81.19 107 LEU A CA 1
ATOM 862 C C . LEU A 1 107 ? 6.409 7.233 -22.674 1.00 81.19 107 LEU A C 1
ATOM 864 O O . LEU A 1 107 ? 6.257 8.338 -22.139 1.00 81.19 107 LEU A O 1
ATOM 868 N N . GLU A 1 108 ? 6.221 7.043 -23.981 1.00 76.00 108 GLU A N 1
ATOM 869 C CA . GLU A 1 108 ? 5.599 8.060 -24.831 1.00 76.00 108 GLU A CA 1
ATOM 870 C C . GLU A 1 108 ? 4.190 8.379 -24.305 1.00 76.00 108 GLU A C 1
ATOM 872 O O . GLU A 1 108 ? 3.500 7.524 -23.739 1.00 76.00 108 GLU A O 1
ATOM 877 N N . SER A 1 109 ? 3.761 9.636 -24.438 1.00 71.25 109 SER A N 1
ATOM 878 C CA . SER A 1 109 ? 2.431 10.059 -23.993 1.00 71.25 109 SER A CA 1
ATOM 879 C C . SER A 1 109 ? 1.358 9.195 -24.656 1.00 71.25 109 SER A C 1
ATOM 881 O O . SER A 1 109 ? 1.237 9.187 -25.879 1.00 71.25 109 SER A O 1
ATOM 883 N N . GLY A 1 110 ? 0.581 8.467 -23.854 1.00 82.69 110 GLY A N 1
ATOM 884 C CA . GLY A 1 110 ? -0.390 7.509 -24.365 1.00 82.69 110 GLY A CA 1
ATOM 885 C C . GLY A 1 110 ? -1.079 6.709 -23.263 1.00 82.69 110 GLY A C 1
ATOM 886 O O . GLY A 1 110 ? -0.893 6.967 -22.071 1.00 82.69 110 GLY A O 1
ATOM 887 N N . LYS A 1 111 ? -1.870 5.717 -23.685 1.00 84.88 111 LYS A N 1
ATOM 888 C CA . LYS A 1 111 ? -2.742 4.901 -22.823 1.00 84.88 111 LYS A CA 1
ATOM 889 C C . LYS A 1 111 ? -1.998 4.235 -21.660 1.00 84.88 111 LYS A C 1
ATOM 891 O O . LYS A 1 111 ? -2.489 4.230 -20.536 1.00 84.88 111 LYS A O 1
ATOM 896 N N . GLU A 1 112 ? -0.804 3.714 -21.919 1.00 83.25 112 GLU A N 1
ATOM 897 C CA . GLU A 1 112 ? -0.013 3.000 -20.913 1.00 83.25 112 GLU A CA 1
ATOM 898 C C . GLU A 1 112 ? 0.441 3.923 -19.773 1.00 83.25 112 GLU A C 1
ATOM 900 O O . GLU A 1 112 ? 0.333 3.577 -18.599 1.00 83.25 112 GLU A O 1
ATOM 905 N N . ARG A 1 113 ? 0.868 5.148 -20.101 1.00 86.75 113 ARG A N 1
ATOM 906 C CA . ARG A 1 113 ? 1.260 6.143 -19.096 1.00 86.75 113 ARG A CA 1
ATOM 907 C C . ARG A 1 113 ? 0.078 6.563 -18.223 1.00 86.75 113 ARG A C 1
ATOM 909 O O . ARG A 1 113 ? 0.243 6.687 -17.012 1.00 86.75 113 ARG A O 1
ATOM 916 N N . SER A 1 114 ? -1.102 6.761 -18.817 1.00 88.69 114 SER A N 1
ATOM 917 C CA . SER A 1 114 ? -2.314 7.066 -18.046 1.00 88.69 114 SER A CA 1
ATOM 918 C C . SER A 1 114 ? -2.744 5.904 -17.155 1.00 88.69 114 SER A C 1
ATOM 920 O O . SER A 1 114 ? -3.181 6.131 -16.037 1.00 88.69 114 SER A O 1
ATOM 922 N N . GLU A 1 115 ? -2.589 4.660 -17.610 1.00 89.44 115 GLU A N 1
ATOM 923 C CA . GLU A 1 115 ? -2.944 3.483 -16.816 1.00 89.44 115 GLU A CA 1
ATOM 924 C C . GLU A 1 115 ? -2.056 3.347 -15.575 1.00 89.44 115 GLU A C 1
ATOM 926 O O . GLU A 1 115 ? -2.569 3.169 -14.472 1.00 89.44 115 GLU A O 1
ATOM 931 N N . VAL A 1 116 ? -0.738 3.512 -15.736 1.00 89.81 116 VAL A N 1
ATOM 932 C CA . VAL A 1 116 ? 0.214 3.531 -14.614 1.00 89.81 116 VAL A CA 1
ATOM 933 C C . VAL A 1 116 ? -0.143 4.634 -13.616 1.00 89.81 116 VAL A C 1
ATOM 935 O O . VAL A 1 116 ? -0.207 4.372 -12.417 1.00 89.81 116 VAL A O 1
ATOM 938 N N . GLN A 1 117 ? -0.425 5.845 -14.102 1.00 90.88 117 GLN A N 1
ATOM 939 C CA . GLN A 1 117 ? -0.787 6.977 -13.248 1.00 90.88 117 GLN A CA 1
ATOM 940 C C . GLN A 1 117 ? -2.096 6.727 -12.482 1.00 90.88 117 GLN A C 1
ATOM 942 O O . GLN A 1 117 ? -2.135 6.910 -11.269 1.00 90.88 117 GLN A O 1
ATOM 947 N N . ASN A 1 118 ? -3.136 6.241 -13.161 1.00 92.94 118 ASN A N 1
ATOM 948 C CA . ASN A 1 118 ? -4.426 5.943 -12.538 1.00 92.94 118 ASN A CA 1
ATOM 949 C C . ASN A 1 118 ? -4.300 4.865 -11.453 1.00 92.94 118 ASN A C 1
ATOM 951 O O . ASN A 1 118 ? -4.929 4.970 -10.402 1.00 92.94 118 ASN A O 1
ATOM 955 N N . ARG A 1 119 ? -3.483 3.829 -11.689 1.00 92.44 119 ARG A N 1
ATOM 956 C CA . ARG A 1 119 ? -3.242 2.780 -10.687 1.00 92.44 119 ARG A CA 1
ATOM 957 C C . ARG A 1 119 ? -2.499 3.315 -9.467 1.00 92.44 119 ARG A C 1
ATOM 959 O O . ARG A 1 119 ? -2.899 3.007 -8.349 1.00 92.44 119 ARG A O 1
ATOM 966 N N . LEU A 1 120 ? -1.469 4.139 -9.671 1.00 93.94 120 LEU A N 1
ATOM 967 C CA . LEU A 1 120 ? -0.775 4.808 -8.567 1.00 93.94 120 LEU A CA 1
ATOM 968 C C . LEU A 1 120 ? -1.741 5.661 -7.744 1.00 93.94 120 LEU A C 1
ATOM 970 O O . LEU A 1 120 ? -1.768 5.541 -6.527 1.00 93.94 120 LEU A O 1
ATOM 974 N N . GLU A 1 121 ? -2.575 6.471 -8.395 1.00 94.25 121 GLU A N 1
ATOM 975 C CA . GLU A 1 121 ? -3.565 7.307 -7.709 1.00 94.25 121 GLU A CA 1
ATOM 976 C C . GLU A 1 121 ? -4.573 6.478 -6.912 1.00 94.25 121 GLU A C 1
ATOM 978 O O . GLU A 1 121 ? -4.867 6.812 -5.763 1.00 94.25 121 GLU A O 1
ATOM 983 N N . ALA A 1 122 ? -5.065 5.375 -7.483 1.00 93.75 122 ALA A N 1
ATOM 984 C CA . ALA A 1 122 ? -5.972 4.464 -6.794 1.00 93.75 122 ALA A CA 1
ATOM 985 C C . ALA A 1 122 ? -5.326 3.854 -5.540 1.00 93.75 122 ALA A C 1
ATOM 987 O O . ALA A 1 122 ? -5.947 3.814 -4.478 1.00 93.75 122 ALA A O 1
ATOM 988 N N . VAL A 1 123 ? -4.068 3.425 -5.640 1.00 94.06 123 VAL A N 1
ATOM 989 C CA . VAL A 1 123 ? -3.306 2.865 -4.519 1.00 94.06 123 VAL A CA 1
ATOM 990 C C . VAL A 1 123 ? -3.010 3.917 -3.449 1.00 94.06 123 VAL A C 1
ATOM 992 O O . VAL A 1 123 ? -3.257 3.667 -2.268 1.00 94.06 123 VAL A O 1
ATOM 995 N N . SER A 1 124 ? -2.570 5.117 -3.831 1.00 94.00 124 SER A N 1
ATOM 996 C CA . SER A 1 124 ? -2.337 6.215 -2.884 1.00 94.00 124 SER A CA 1
ATOM 997 C C . SER A 1 124 ? -3.639 6.679 -2.219 1.00 94.00 124 SER A C 1
ATOM 999 O O . SER A 1 124 ? -3.619 7.131 -1.074 1.00 94.00 124 SER A O 1
ATOM 1001 N N . GLN A 1 125 ? -4.788 6.562 -2.895 1.00 95.38 125 GLN A N 1
ATOM 1002 C CA . GLN A 1 125 ? -6.090 6.832 -2.286 1.00 95.38 125 GLN A CA 1
ATOM 1003 C C . GLN A 1 125 ? -6.482 5.745 -1.279 1.00 95.38 125 GLN A C 1
ATOM 1005 O O . GLN A 1 125 ? -6.804 6.080 -0.141 1.00 95.38 125 GLN A O 1
ATOM 1010 N N . ARG A 1 126 ? -6.364 4.461 -1.644 1.00 95.06 126 ARG A N 1
ATOM 1011 C CA . ARG A 1 126 ? -6.595 3.336 -0.717 1.00 95.06 126 ARG A CA 1
ATOM 1012 C C . ARG A 1 126 ? -5.713 3.438 0.527 1.00 95.06 126 ARG A C 1
ATOM 1014 O O . ARG A 1 126 ? -6.195 3.219 1.632 1.00 95.06 126 ARG A O 1
ATOM 1021 N N . TRP A 1 127 ? -4.452 3.841 0.366 1.00 95.12 127 TRP A N 1
ATOM 1022 C CA . TRP A 1 127 ? -3.545 4.107 1.484 1.00 95.12 127 TRP A CA 1
ATOM 1023 C C . TRP A 1 127 ? -4.086 5.165 2.452 1.00 95.12 127 TRP A C 1
ATOM 1025 O O . TRP A 1 127 ? -4.102 4.960 3.666 1.00 95.12 127 TRP A O 1
ATOM 1035 N N . LYS A 1 128 ? -4.574 6.294 1.925 1.00 94.38 128 LYS A N 1
ATOM 1036 C CA . LYS A 1 128 ? -5.173 7.359 2.745 1.00 94.38 128 LYS A CA 1
ATOM 1037 C C . LYS A 1 128 ? -6.417 6.880 3.481 1.00 94.38 128 LYS A C 1
ATOM 1039 O O . LYS A 1 128 ? -6.614 7.266 4.631 1.00 94.38 128 LYS A O 1
ATOM 1044 N N . ASP A 1 129 ? -7.240 6.065 2.831 1.00 93.75 129 ASP A N 1
ATOM 1045 C CA . ASP A 1 129 ? -8.448 5.517 3.442 1.00 93.75 129 ASP A CA 1
ATOM 1046 C C . ASP A 1 129 ? -8.087 4.565 4.593 1.00 93.75 129 ASP A C 1
ATOM 1048 O O . ASP A 1 129 ? -8.612 4.725 5.692 1.00 93.75 129 ASP A O 1
ATOM 1052 N N . VAL A 1 130 ? -7.097 3.683 4.400 1.00 94.19 130 VAL A N 1
ATOM 1053 C CA . VAL A 1 130 ? -6.527 2.825 5.457 1.00 94.19 130 VAL A CA 1
ATOM 1054 C C . VAL A 1 130 ? -6.027 3.654 6.646 1.00 94.19 130 VAL A C 1
ATOM 1056 O O . VAL A 1 130 ? -6.389 3.369 7.787 1.00 94.19 130 VAL A O 1
ATOM 1059 N N . ARG A 1 131 ? -5.248 4.717 6.399 1.00 93.88 131 ARG A N 1
ATOM 1060 C CA . ARG A 1 131 ? -4.746 5.604 7.466 1.00 93.88 131 ARG A CA 1
ATOM 1061 C C . ARG A 1 131 ? -5.877 6.320 8.204 1.00 93.88 131 ARG A C 1
ATOM 1063 O O . ARG A 1 131 ? -5.819 6.447 9.421 1.00 93.88 131 ARG A O 1
ATOM 1070 N N . ARG A 1 132 ? -6.919 6.760 7.495 1.00 92.44 132 ARG A N 1
ATOM 1071 C CA . ARG A 1 132 ? -8.092 7.396 8.113 1.00 92.44 132 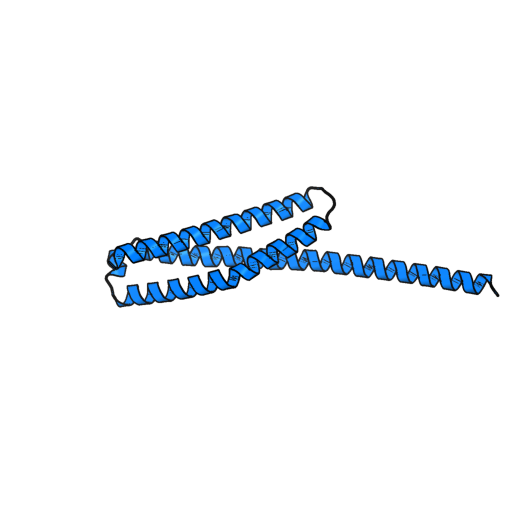ARG A CA 1
ATOM 1072 C C . ARG A 1 132 ? -8.870 6.413 8.989 1.00 92.44 132 ARG A C 1
ATOM 1074 O O . ARG A 1 132 ? -9.309 6.792 10.073 1.00 92.44 132 ARG A O 1
ATOM 1081 N N . THR A 1 133 ? -9.060 5.178 8.528 1.00 89.94 133 THR A N 1
ATOM 1082 C CA . THR A 1 133 ? -9.736 4.140 9.315 1.00 89.94 133 THR A CA 1
ATOM 1083 C C . THR A 1 133 ? -8.940 3.809 10.571 1.00 89.94 133 THR A C 1
ATOM 1085 O O . THR A 1 133 ? -9.519 3.786 11.653 1.00 89.94 133 THR A O 1
ATOM 1088 N N . GLU A 1 134 ? -7.620 3.632 10.467 1.00 91.44 134 GLU A N 1
ATOM 1089 C CA . GLU A 1 134 ? -6.754 3.420 11.635 1.00 91.44 134 GLU A CA 1
ATOM 1090 C C . GLU A 1 134 ? -6.893 4.556 12.657 1.00 91.44 134 GLU A C 1
ATOM 1092 O O . GLU A 1 134 ? -7.124 4.306 13.841 1.00 91.44 134 GLU A O 1
ATOM 1097 N N . GLU A 1 135 ? -6.872 5.805 12.192 1.00 89.06 135 GLU A N 1
ATOM 1098 C CA . GLU A 1 135 ? -7.034 6.972 13.052 1.00 89.06 135 GLU A CA 1
ATOM 1099 C C . GLU A 1 135 ? -8.414 6.987 13.743 1.00 89.06 135 GLU A C 1
ATOM 1101 O O . GLU A 1 135 ? -8.527 7.257 14.943 1.00 89.06 135 GLU A O 1
ATOM 1106 N N . SER A 1 136 ? -9.476 6.625 13.017 1.00 87.44 136 SER A N 1
ATOM 1107 C CA . SER A 1 136 ? -10.829 6.496 13.570 1.00 87.44 136 SER A CA 1
ATOM 1108 C C . SER A 1 136 ? -10.915 5.417 14.655 1.00 87.44 136 SER A C 1
ATOM 1110 O O . SER A 1 136 ? -11.442 5.672 15.743 1.00 87.44 136 SER A O 1
ATOM 1112 N N . VAL A 1 137 ? -10.337 4.241 14.397 1.00 86.31 137 VAL A N 1
ATOM 1113 C CA . VAL A 1 137 ? -10.275 3.104 15.328 1.00 86.31 137 VAL A CA 1
ATOM 1114 C C . VAL A 1 137 ? -9.516 3.486 16.604 1.00 86.31 137 VAL A C 1
ATOM 1116 O O . VAL A 1 137 ? -9.969 3.203 17.722 1.00 86.31 137 VAL A O 1
ATOM 1119 N N . ARG A 1 138 ? -8.403 4.211 16.459 1.00 85.56 138 ARG A N 1
ATOM 1120 C CA . ARG A 1 138 ? -7.617 4.762 17.567 1.00 85.56 138 ARG A CA 1
ATOM 1121 C C . ARG A 1 138 ? -8.443 5.715 18.437 1.00 85.56 138 ARG A C 1
ATOM 1123 O O . ARG A 1 138 ? -8.450 5.580 19.666 1.00 85.56 138 ARG A O 1
ATOM 1130 N N . TYR A 1 139 ? -9.169 6.654 17.824 1.00 83.19 139 TYR A N 1
ATOM 1131 C CA . TYR A 1 139 ? -10.026 7.600 18.547 1.00 83.19 139 TYR A CA 1
ATOM 1132 C C . TYR A 1 139 ? -11.202 6.918 19.253 1.00 83.19 139 TYR A C 1
ATOM 1134 O O . TYR A 1 139 ? -11.485 7.242 20.409 1.00 83.19 139 TYR A O 1
ATOM 1142 N N . ALA A 1 140 ? -11.865 5.962 18.597 1.00 77.94 140 ALA A N 1
ATOM 1143 C CA . ALA A 1 140 ? -12.978 5.217 19.180 1.00 77.94 140 ALA A CA 1
ATOM 1144 C C . ALA A 1 140 ? -12.554 4.502 20.471 1.00 77.94 140 ALA A C 1
ATOM 1146 O O . ALA A 1 140 ? -13.232 4.598 21.495 1.00 77.94 140 ALA A O 1
ATOM 1147 N N . CYS A 1 141 ? -11.384 3.860 20.467 1.00 70.69 141 CYS A N 1
ATOM 1148 C CA . CYS A 1 141 ? -10.862 3.213 21.665 1.00 70.69 141 CYS A CA 1
ATOM 1149 C C . CYS A 1 141 ? -10.511 4.217 22.771 1.00 70.69 141 CYS A C 1
ATOM 1151 O O . CYS A 1 141 ? -10.857 3.998 23.932 1.00 70.69 141 CYS A O 1
ATOM 1153 N N . PHE A 1 142 ? -9.904 5.358 22.432 1.00 76.81 142 PHE A N 1
ATOM 1154 C CA . PHE A 1 142 ? -9.611 6.404 23.416 1.00 76.81 142 PHE A CA 1
ATOM 1155 C C . PHE A 1 142 ? -10.868 6.915 24.138 1.00 76.81 142 PHE A C 1
ATOM 1157 O O . PHE A 1 142 ? -10.814 7.200 25.334 1.00 76.81 142 PHE A O 1
ATOM 1164 N N . LEU A 1 143 ? -12.005 6.995 23.438 1.00 74.50 143 LEU A N 1
ATOM 1165 C CA . LEU A 1 143 ? -13.291 7.365 24.035 1.00 74.50 143 LEU A CA 1
ATOM 1166 C C . LEU A 1 143 ? -13.872 6.269 24.940 1.00 74.50 143 LEU A C 1
ATOM 1168 O O . LEU A 1 143 ? -14.509 6.591 25.933 1.00 74.50 143 LEU A O 1
ATOM 1172 N N . ILE A 1 144 ? -13.647 4.991 24.623 1.00 69.31 144 ILE A N 1
ATOM 1173 C CA . ILE A 1 144 ? -14.149 3.845 25.406 1.00 69.31 144 ILE A CA 1
ATOM 1174 C C . ILE A 1 144 ? -13.317 3.605 26.680 1.00 69.31 144 ILE A C 1
ATOM 1176 O O . ILE A 1 144 ? -13.807 3.016 27.645 1.00 69.31 144 ILE A O 1
ATOM 1180 N N . LEU A 1 145 ? -12.046 4.018 26.682 1.00 65.75 145 LEU A N 1
ATOM 1181 C CA . LEU A 1 145 ? -11.106 3.817 27.790 1.00 65.75 145 LEU A CA 1
ATOM 1182 C C . LEU A 1 145 ? -11.069 4.961 28.819 1.00 65.75 145 LEU A C 1
ATOM 1184 O O . LEU A 1 145 ? -10.372 4.816 29.826 1.00 65.75 145 LEU A O 1
ATOM 1188 N N . LYS A 1 146 ? -11.789 6.061 28.577 1.00 61.09 146 LYS A N 1
ATOM 1189 C CA . LYS A 1 146 ? -12.007 7.158 29.532 1.00 61.09 146 LYS A CA 1
ATOM 1190 C C . LYS A 1 146 ? -13.274 6.943 30.349 1.00 61.09 146 LYS A C 1
ATOM 1192 O O . LYS A 1 146 ? -13.239 7.321 31.539 1.00 61.09 146 LYS A O 1
#

Organism: NCBI:txid51022

Foldseek 3Di:
DVVVVVVVVVVVVVVVVVVVVVVVVVVLVVLVVVLVVLLVVLVVVLVVLVVLLVVLLVCLVPLVNCVPPVSVVVSVVSLVVSVVVLVVCVVSLVVSVVSLVVNLVVDDPDDVSVVSVVSNVVSVVSSVVSVVSSVVSVVSSVVSVD

Sequence (146 aa):
MVLSRSIVMYRFDQYLCLRIRRAVLEATLRSRTDFHTALAEFEDWLDRIAGSLAELEALSANTQALKDTAKRREWMQKHKELETELDAHESVLKTVEEMGRKLGAGLESGKERSEVQNRLEAVSQRWKDVRRTEESVRYACFLILK

pLDDT: mean 86.28, std 10.16, range [52.19, 96.31]

Secondary structure (DSSP, 8-state):
-HHHHHHHHHHHHHHHHHHHHHHHHHHHHHHHHHHHHHHHHHHHHHHHHHHHHHHHHHHHH-TTGGGSHHHHHHHHHHHHHHHHHHHHHHHHHHHHHHHHHHHHHHSPSSHHHHHHHHHHHHHHHHHHHHHHHHHHHHHHHHHH--

Radius of gyration: 25.58 Å; chains: 1; bounding box: 64×20×76 Å